Protein AF-A0A327JA95-F1 (afdb_monomer_lite)

pLDDT: mean 92.54, std 9.97, range [49.69, 98.69]

Structure (mmCIF, N/CA/C/O backbone):
data_AF-A0A327JA95-F1
#
_entry.id   AF-A0A327JA95-F1
#
loop_
_atom_site.group_PDB
_atom_site.id
_atom_site.type_symbol
_atom_site.label_atom_id
_atom_site.label_alt_id
_atom_site.label_comp_id
_atom_site.label_asym_id
_atom_site.label_entity_id
_atom_site.label_seq_id
_atom_site.pdbx_PDB_ins_code
_atom_site.Cartn_x
_atom_site.Cartn_y
_atom_site.Cartn_z
_atom_site.occupancy
_atom_site.B_iso_or_equiv
_atom_site.auth_seq_id
_atom_site.auth_comp_id
_atom_site.auth_asym_id
_atom_site.auth_atom_id
_atom_site.pdbx_PDB_model_num
ATOM 1 N N . MET A 1 1 ? 3.184 -24.791 16.043 1.00 49.69 1 MET A N 1
ATOM 2 C CA . MET A 1 1 ? 1.992 -24.189 15.407 1.00 49.69 1 MET A CA 1
ATOM 3 C C . MET A 1 1 ? 0.959 -23.942 16.486 1.00 49.69 1 MET A C 1
ATOM 5 O O . MET A 1 1 ? 0.488 -24.903 17.082 1.00 49.69 1 MET A O 1
ATOM 9 N N . VAL A 1 2 ? 0.648 -22.681 16.782 1.00 54.78 2 VAL A N 1
ATOM 10 C CA . VAL A 1 2 ? -0.508 -22.359 17.630 1.00 54.78 2 VAL A CA 1
ATOM 11 C C . VAL A 1 2 ? -1.759 -22.693 16.813 1.00 54.78 2 VAL A C 1
ATOM 13 O O . VAL A 1 2 ? -1.865 -22.252 15.672 1.00 54.78 2 VAL A O 1
ATOM 16 N N . GLN A 1 3 ? -2.671 -23.516 17.343 1.00 54.75 3 GLN A N 1
ATOM 17 C CA . GLN A 1 3 ? -3.941 -23.811 16.668 1.00 54.75 3 GLN A CA 1
ATOM 18 C C . GLN A 1 3 ? -4.748 -22.511 16.540 1.00 54.75 3 GLN A C 1
ATOM 20 O O . GLN A 1 3 ? -5.301 -22.019 17.524 1.00 54.75 3 GLN A O 1
ATOM 25 N N . VAL A 1 4 ? -4.786 -21.966 15.321 1.00 53.41 4 VAL A N 1
ATOM 26 C CA . VAL A 1 4 ? -5.424 -20.690 14.947 1.00 53.41 4 VAL A CA 1
ATOM 27 C C . VAL A 1 4 ? -6.876 -20.606 15.430 1.00 53.41 4 VAL A C 1
ATOM 29 O O . VAL A 1 4 ? -7.329 -19.541 15.854 1.00 53.41 4 VAL A O 1
ATOM 32 N N . ASP A 1 5 ? -7.564 -21.745 15.458 1.00 56.19 5 ASP A N 1
ATOM 33 C CA . ASP A 1 5 ? -8.996 -21.845 15.748 1.00 56.19 5 ASP A CA 1
ATOM 34 C C . ASP A 1 5 ? -9.350 -21.720 17.240 1.00 56.19 5 ASP A C 1
ATOM 36 O O . ASP A 1 5 ? -10.519 -21.557 17.579 1.00 56.19 5 ASP A O 1
ATOM 40 N N . LYS A 1 6 ? -8.365 -21.756 18.154 1.00 59.56 6 LYS A N 1
ATOM 41 C CA . LYS A 1 6 ? -8.612 -21.654 19.608 1.00 59.56 6 LYS A CA 1
ATOM 42 C C . LYS A 1 6 ? -8.508 -20.236 20.167 1.00 59.56 6 LYS A C 1
ATOM 44 O O . LYS A 1 6 ? -8.978 -19.983 21.274 1.00 59.56 6 LYS A O 1
ATOM 49 N N . ILE A 1 7 ? -7.910 -19.301 19.430 1.00 63.50 7 ILE A N 1
ATOM 50 C CA . ILE A 1 7 ? -7.813 -17.903 19.863 1.00 63.50 7 ILE A CA 1
ATOM 51 C C . ILE A 1 7 ? -9.024 -17.160 19.310 1.00 63.50 7 ILE A C 1
ATOM 53 O O . ILE A 1 7 ? -9.093 -16.888 18.120 1.00 63.50 7 ILE A O 1
ATOM 57 N N . THR A 1 8 ? -9.990 -16.808 20.153 1.00 70.50 8 THR A N 1
ATOM 58 C CA . THR A 1 8 ? -11.180 -16.037 19.736 1.00 70.50 8 THR A CA 1
ATOM 59 C C . THR A 1 8 ? -10.970 -14.526 19.845 1.00 70.50 8 THR A C 1
ATOM 61 O O . THR A 1 8 ? -11.645 -13.750 19.171 1.00 70.50 8 THR A O 1
ATOM 64 N N . ASN A 1 9 ? -9.997 -14.090 20.648 1.00 83.94 9 ASN A N 1
ATOM 65 C CA . ASN A 1 9 ? -9.685 -12.681 20.845 1.00 83.94 9 ASN A CA 1
ATOM 66 C C . ASN A 1 9 ? -8.875 -12.118 19.661 1.00 83.94 9 ASN A C 1
ATOM 68 O O . ASN A 1 9 ? -7.723 -12.494 19.446 1.00 83.94 9 ASN A O 1
ATOM 72 N N . ASN A 1 10 ? -9.464 -11.176 18.919 1.00 82.06 10 ASN A N 1
ATOM 73 C CA . ASN A 1 10 ? -8.832 -10.555 17.750 1.00 82.06 10 ASN A CA 1
ATOM 74 C C . ASN A 1 10 ? -7.515 -9.835 18.076 1.00 82.06 10 ASN A C 1
ATOM 76 O O . ASN A 1 10 ? -6.595 -9.869 17.262 1.00 82.06 10 ASN A 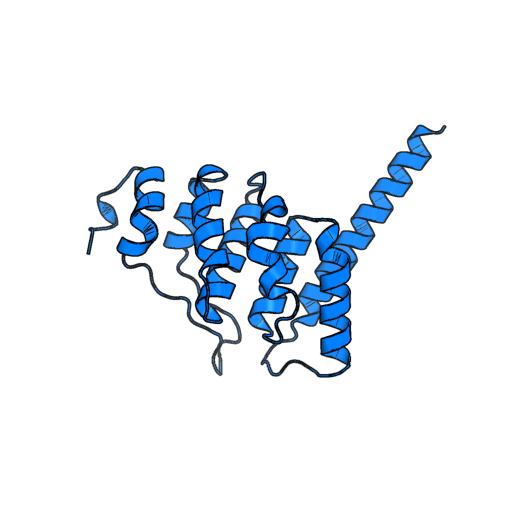O 1
ATOM 80 N N . LEU A 1 11 ? -7.393 -9.224 19.255 1.00 86.38 11 LEU A N 1
ATOM 81 C CA . LEU A 1 11 ? -6.173 -8.527 19.657 1.00 86.38 11 LEU A CA 1
ATOM 82 C C . LEU A 1 11 ? -5.039 -9.522 19.946 1.00 86.38 11 LEU A C 1
ATOM 84 O O . LEU A 1 11 ? -3.904 -9.299 19.536 1.00 86.38 11 LEU A O 1
ATOM 88 N N . ALA A 1 12 ? -5.351 -10.662 20.567 1.00 87.12 12 ALA A N 1
ATOM 89 C CA . ALA A 1 12 ? -4.381 -11.743 20.742 1.00 87.12 12 ALA A CA 1
ATOM 90 C C . ALA A 1 12 ? -3.915 -12.314 19.390 1.00 87.12 12 ALA A C 1
ATOM 92 O O . ALA A 1 12 ? -2.723 -12.561 19.213 1.00 87.12 12 ALA A O 1
ATOM 93 N N . LYS A 1 13 ? -4.826 -12.454 18.410 1.00 87.12 13 LYS A N 1
ATOM 94 C CA . LYS A 1 13 ? -4.455 -12.851 17.037 1.00 87.12 13 LYS A CA 1
ATOM 95 C C . LYS A 1 13 ? -3.479 -11.867 16.395 1.00 87.12 13 LYS A C 1
ATOM 97 O O . LYS A 1 13 ? -2.555 -12.298 15.719 1.00 87.12 13 LYS A O 1
ATOM 102 N N . LEU A 1 14 ? -3.663 -10.564 16.611 1.00 91.69 14 LEU A N 1
ATOM 103 C CA . LEU A 1 14 ? -2.767 -9.541 16.072 1.00 91.69 14 LEU A CA 1
ATOM 104 C C . LEU A 1 14 ? -1.353 -9.654 16.658 1.00 91.69 14 LEU A C 1
ATOM 106 O O . LEU A 1 14 ? -0.382 -9.637 15.908 1.00 91.69 14 LEU A O 1
ATOM 110 N N . TYR A 1 15 ? -1.224 -9.812 17.978 1.00 88.88 15 TYR A N 1
ATOM 111 C CA . TYR A 1 15 ? 0.090 -9.936 18.622 1.00 88.88 15 TYR A CA 1
ATOM 112 C C . TYR A 1 15 ? 0.830 -11.225 18.256 1.00 88.88 15 TYR A C 1
ATOM 114 O O . TYR A 1 15 ? 2.056 -11.252 18.265 1.00 88.88 15 TYR A O 1
ATOM 122 N N . LEU A 1 16 ? 0.096 -12.286 17.921 1.00 89.44 16 LEU A N 1
ATOM 123 C CA . LEU A 1 16 ? 0.661 -13.586 17.567 1.00 89.44 16 LEU A CA 1
ATOM 124 C C . LEU A 1 16 ? 0.724 -13.827 16.055 1.00 89.44 16 LEU A C 1
ATOM 126 O O . LEU A 1 16 ? 1.097 -14.929 15.655 1.00 89.44 16 LEU A O 1
ATOM 130 N N . VAL A 1 17 ? 0.387 -12.833 15.225 1.00 89.88 17 VAL A N 1
ATOM 131 C CA . VAL A 1 17 ? 0.130 -12.993 13.783 1.00 89.88 17 VAL A CA 1
ATOM 132 C C . VAL A 1 17 ? 1.257 -13.718 13.034 1.00 89.88 17 VAL A C 1
ATOM 134 O O . VAL A 1 17 ? 0.980 -14.571 12.194 1.00 89.88 17 VAL A O 1
ATOM 137 N N . ASP A 1 18 ? 2.516 -13.478 13.405 1.00 86.81 18 ASP A N 1
ATOM 138 C CA . ASP A 1 18 ? 3.690 -14.100 12.771 1.00 86.81 18 ASP A CA 1
ATOM 139 C C . ASP A 1 18 ? 3.829 -15.600 13.099 1.00 86.81 18 ASP A C 1
ATOM 141 O O . ASP A 1 18 ? 4.399 -16.372 12.334 1.00 86.81 18 ASP A O 1
ATOM 145 N N . SER A 1 19 ? 3.271 -16.039 14.230 1.00 86.50 19 SER A N 1
ATOM 146 C CA . SER A 1 19 ? 3.331 -17.426 14.721 1.00 86.50 19 SER A CA 1
ATOM 147 C C . SER A 1 19 ? 2.131 -18.289 14.302 1.00 86.50 19 SER A C 1
ATOM 149 O O . SER A 1 19 ? 2.100 -19.496 14.565 1.00 86.50 19 SER A O 1
ATOM 151 N N . MET A 1 20 ? 1.137 -17.681 13.648 1.00 85.81 20 MET A N 1
ATOM 152 C CA . MET A 1 20 ? -0.144 -18.312 13.311 1.00 85.81 20 MET A CA 1
ATOM 153 C C . MET A 1 20 ? -0.112 -19.144 12.022 1.00 85.81 20 MET A C 1
ATOM 155 O O . MET A 1 20 ? -1.111 -19.765 11.678 1.00 85.81 20 MET A O 1
ATOM 159 N N . GLY A 1 21 ? 1.024 -19.207 11.321 1.00 87.19 21 GLY A N 1
ATOM 160 C CA . GLY A 1 21 ? 1.175 -20.072 10.145 1.00 87.19 21 GLY A CA 1
ATOM 161 C C . GLY A 1 21 ? 0.337 -19.645 8.936 1.00 87.19 21 GLY A C 1
ATOM 162 O O . GLY A 1 21 ? -0.020 -20.495 8.122 1.00 87.19 21 GLY A O 1
ATOM 163 N N . TYR A 1 22 ? 0.016 -18.352 8.819 1.00 92.31 22 TYR A N 1
ATOM 164 C CA . TYR A 1 22 ? -0.628 -17.802 7.624 1.00 92.31 22 TYR A CA 1
ATOM 165 C C . TYR A 1 22 ? 0.215 -18.053 6.374 1.00 92.31 22 TYR A C 1
ATOM 167 O O . TYR A 1 22 ? 1.450 -18.081 6.423 1.00 92.31 22 TYR A O 1
ATOM 175 N N . LYS A 1 23 ? -0.461 -18.234 5.240 1.00 94.56 23 LYS A N 1
ATOM 176 C CA . LYS A 1 23 ? 0.209 -18.471 3.962 1.00 94.56 23 LYS A CA 1
ATOM 177 C C . LYS A 1 23 ? 0.956 -17.213 3.531 1.00 94.56 23 LYS A C 1
ATOM 179 O O . LYS A 1 23 ? 0.428 -16.108 3.623 1.00 94.56 23 LYS A O 1
ATOM 184 N N . LYS A 1 24 ? 2.170 -17.399 3.009 1.00 94.69 24 LYS A N 1
ATOM 185 C CA . LYS A 1 24 ? 2.915 -16.317 2.360 1.00 94.69 24 LYS A CA 1
ATOM 186 C C . LYS A 1 24 ? 2.1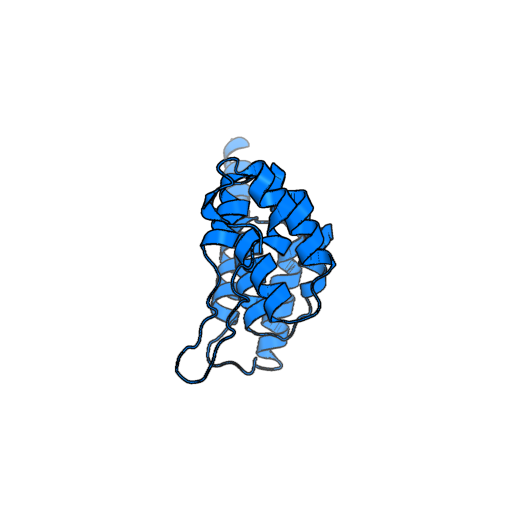77 -15.823 1.107 1.00 94.69 24 LYS A C 1
ATOM 188 O O . LYS A 1 24 ? 1.472 -16.623 0.476 1.00 94.69 24 LYS A O 1
ATOM 193 N N . PRO A 1 25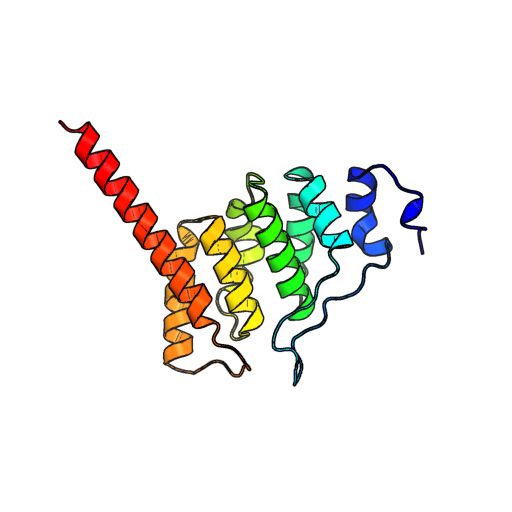 ? 2.365 -14.551 0.716 1.00 96.56 25 PRO A N 1
ATOM 194 C CA . PRO A 1 25 ? 1.840 -14.038 -0.540 1.00 96.56 25 PRO A CA 1
ATOM 195 C C . PRO A 1 25 ? 2.322 -14.870 -1.727 1.00 96.56 25 PRO A C 1
ATOM 197 O O . PRO A 1 25 ? 3.473 -15.303 -1.784 1.00 96.56 25 PRO A O 1
ATOM 200 N N . GLN A 1 26 ? 1.441 -15.076 -2.701 1.00 96.69 26 GLN A N 1
ATOM 201 C CA . GLN A 1 26 ? 1.810 -15.689 -3.971 1.00 96.69 26 GLN A CA 1
ATOM 202 C C . GLN A 1 26 ? 1.883 -14.607 -5.041 1.00 96.69 26 GLN A C 1
ATOM 204 O O . GLN A 1 26 ? 0.848 -14.122 -5.514 1.00 96.69 26 GLN A O 1
ATOM 209 N N . MET A 1 27 ? 3.105 -14.273 -5.450 1.00 95.44 27 MET A N 1
ATOM 210 C CA . MET A 1 27 ? 3.374 -13.296 -6.507 1.00 95.44 27 MET A CA 1
ATOM 211 C C . MET A 1 27 ? 2.765 -13.723 -7.854 1.00 95.44 27 MET A C 1
ATOM 213 O O . MET A 1 27 ? 2.429 -14.905 -8.020 1.00 95.44 27 MET A O 1
ATOM 217 N N . PRO A 1 28 ? 2.578 -12.794 -8.811 1.00 93.50 28 PRO A N 1
ATOM 218 C CA . PRO A 1 28 ? 2.036 -13.122 -10.122 1.00 93.50 28 PRO A CA 1
ATOM 219 C C . PRO A 1 28 ? 2.900 -14.153 -10.852 1.00 93.50 28 PRO A C 1
ATOM 221 O O . PRO A 1 28 ? 4.125 -14.145 -10.758 1.00 93.50 28 PRO A O 1
ATOM 224 N N . VAL A 1 29 ? 2.254 -15.028 -11.616 1.00 92.12 29 VAL A N 1
ATOM 225 C CA . VAL A 1 29 ? 2.911 -16.050 -12.444 1.00 92.12 29 VAL A CA 1
ATOM 226 C C . VAL A 1 29 ? 2.292 -16.074 -13.838 1.00 92.12 29 VAL A C 1
ATOM 228 O O . VAL A 1 29 ? 1.249 -15.464 -14.086 1.00 92.12 29 VAL A O 1
ATOM 231 N N . LYS A 1 30 ? 2.914 -16.795 -14.776 1.00 83.44 30 LYS A N 1
ATOM 232 C CA . LYS A 1 30 ? 2.346 -17.008 -16.115 1.00 83.44 30 LYS A CA 1
ATOM 233 C C . LYS A 1 30 ? 0.965 -17.673 -15.981 1.00 83.44 30 LYS A C 1
ATOM 235 O O . LYS A 1 30 ? 0.870 -18.778 -15.461 1.00 83.44 30 LYS A O 1
ATOM 240 N N . GLY A 1 31 ? -0.094 -16.982 -16.408 1.00 86.31 31 GLY A N 1
ATOM 241 C CA . GLY A 1 31 ? -1.491 -17.423 -16.267 1.00 86.31 31 GLY A CA 1
ATOM 242 C C . GLY A 1 31 ? -2.244 -16.872 -15.045 1.00 86.31 31 GLY A C 1
ATOM 243 O O . GLY A 1 31 ? -3.454 -17.046 -14.963 1.00 86.31 31 GLY A O 1
ATOM 244 N N . ARG A 1 32 ? -1.567 -16.167 -14.125 1.00 92.06 32 ARG A N 1
ATOM 245 C CA . ARG A 1 32 ? -2.183 -15.446 -12.997 1.00 92.06 32 ARG A CA 1
ATOM 246 C C . ARG A 1 32 ? -1.477 -14.095 -12.797 1.00 92.06 32 ARG A C 1
ATOM 248 O O . ARG A 1 32 ? -0.518 -14.031 -12.026 1.00 92.06 32 ARG A O 1
ATOM 255 N N . PRO A 1 33 ? -1.915 -13.017 -13.475 1.00 89.06 33 PRO A N 1
ATOM 256 C CA . PRO A 1 33 ? -1.237 -11.717 -13.462 1.00 89.06 33 PRO A CA 1
ATOM 257 C C . PRO A 1 33 ? -1.559 -10.867 -12.214 1.00 89.06 33 PRO A C 1
ATOM 259 O O . PRO A 1 33 ? -1.530 -9.648 -12.283 1.00 89.06 33 PRO A O 1
ATOM 262 N N . TYR A 1 34 ? -1.881 -11.490 -11.077 1.00 91.62 34 TYR A N 1
ATOM 263 C CA . TYR A 1 34 ? -2.247 -10.804 -9.834 1.00 91.62 34 TYR A CA 1
ATOM 264 C C . TYR A 1 34 ? -1.686 -11.535 -8.611 1.00 91.62 34 TYR A C 1
ATOM 266 O O . TYR A 1 34 ? -1.525 -12.758 -8.641 1.00 91.62 34 TYR A O 1
ATOM 274 N N . CYS A 1 35 ? -1.411 -10.803 -7.528 1.00 95.25 35 CYS A N 1
ATOM 275 C CA . CYS A 1 35 ? -0.994 -11.370 -6.242 1.00 95.25 35 CYS A CA 1
ATOM 276 C C . CYS A 1 35 ? -2.159 -12.075 -5.529 1.00 95.25 35 CYS A C 1
ATOM 278 O O . CYS A 1 35 ? -3.308 -11.656 -5.636 1.00 95.25 35 CYS A O 1
ATOM 280 N N . VAL A 1 36 ? -1.863 -13.125 -4.761 1.00 97.06 36 VAL A N 1
ATOM 281 C CA . VAL A 1 36 ? -2.830 -13.769 -3.854 1.00 97.06 36 VAL A CA 1
ATOM 282 C C . VAL A 1 36 ? -2.315 -13.650 -2.427 1.00 97.06 36 VAL A C 1
ATOM 284 O O . VAL A 1 36 ? -1.170 -14.012 -2.155 1.00 97.06 36 VAL A O 1
ATOM 287 N N . PHE A 1 37 ? -3.172 -13.173 -1.528 1.00 97.75 37 PHE A N 1
ATOM 288 C CA . PHE A 1 37 ? -2.863 -12.943 -0.118 1.00 97.75 37 PHE A CA 1
ATOM 289 C C . PHE A 1 37 ? -3.695 -13.856 0.785 1.00 97.75 37 PHE A C 1
ATOM 291 O O . PHE A 1 37 ? -4.775 -14.316 0.404 1.00 97.75 37 PHE A O 1
ATOM 298 N N . ASP A 1 38 ? -3.205 -14.117 1.997 1.00 97.31 38 ASP A N 1
ATOM 299 C CA . ASP A 1 38 ? -3.993 -14.809 3.014 1.00 97.31 38 ASP A CA 1
ATOM 300 C C . ASP A 1 38 ? -5.008 -13.841 3.636 1.00 97.31 38 ASP A C 1
ATOM 302 O O . ASP A 1 38 ? -4.692 -13.053 4.530 1.00 97.31 38 ASP A O 1
ATOM 306 N N . ASN A 1 39 ? -6.252 -13.907 3.160 1.00 95.56 39 ASN A N 1
ATOM 307 C CA . ASN A 1 39 ? -7.322 -13.032 3.637 1.00 95.56 39 ASN A CA 1
ATOM 308 C C . ASN A 1 39 ? -7.613 -13.195 5.136 1.00 95.56 39 ASN A C 1
ATOM 310 O O . ASN A 1 39 ? -8.078 -12.242 5.751 1.00 95.56 39 ASN A O 1
ATOM 314 N N . ASN A 1 40 ? -7.289 -14.336 5.760 1.00 94.69 40 ASN A N 1
ATOM 315 C CA . ASN A 1 40 ? -7.454 -14.481 7.208 1.00 94.69 40 ASN A CA 1
ATOM 316 C C . ASN A 1 40 ? -6.453 -13.608 7.969 1.00 94.69 40 ASN A C 1
ATOM 318 O O . ASN A 1 40 ? -6.808 -13.018 8.989 1.00 94.69 40 ASN A O 1
ATOM 322 N N . LYS A 1 41 ? -5.218 -13.490 7.463 1.00 96.06 41 LYS A N 1
ATOM 323 C CA . LYS A 1 41 ? -4.213 -12.581 8.025 1.00 96.06 41 LYS A CA 1
ATOM 324 C C . LYS A 1 41 ? -4.661 -11.134 7.865 1.00 96.06 41 LYS A C 1
ATOM 326 O O . LYS A 1 41 ? -4.667 -10.390 8.840 1.00 96.06 41 LYS A O 1
ATOM 331 N N . VAL A 1 42 ? -5.090 -10.754 6.664 1.00 97.31 42 VAL A N 1
ATOM 332 C CA . VAL A 1 42 ? -5.583 -9.399 6.358 1.00 97.31 42 VAL A CA 1
ATOM 333 C C . VAL A 1 42 ? -6.750 -9.022 7.274 1.00 97.31 42 VAL A C 1
ATOM 335 O O . VAL A 1 42 ? -6.747 -7.950 7.881 1.00 97.31 42 VAL A O 1
ATOM 338 N N . ASP A 1 43 ? -7.698 -9.940 7.462 1.00 96.38 43 ASP A N 1
ATOM 339 C CA . ASP A 1 43 ? -8.843 -9.771 8.353 1.00 96.38 43 ASP A CA 1
ATOM 340 C C . ASP A 1 43 ? -8.440 -9.460 9.796 1.00 96.38 43 ASP A C 1
ATOM 342 O O . ASP A 1 43 ? -9.119 -8.676 10.461 1.00 96.38 43 ASP A O 1
ATOM 346 N N . VAL A 1 44 ? -7.349 -10.047 10.302 1.00 96.50 44 VAL A N 1
ATOM 347 C CA . VAL A 1 44 ? -6.849 -9.738 11.650 1.00 96.50 44 VAL A CA 1
ATOM 348 C C . VAL A 1 44 ? -6.468 -8.263 11.750 1.00 96.50 44 VAL A C 1
ATOM 350 O O . VAL A 1 44 ? -6.852 -7.612 12.722 1.00 96.50 44 VAL A O 1
ATOM 353 N N . PHE A 1 45 ? -5.776 -7.704 10.758 1.00 98.00 45 PHE A N 1
ATOM 354 C CA . PHE A 1 45 ? -5.414 -6.284 10.761 1.00 98.00 45 PHE A CA 1
ATOM 355 C C . PHE A 1 45 ? -6.652 -5.390 10.651 1.00 98.00 45 PHE A C 1
ATOM 357 O O . PHE A 1 45 ? -6.854 -4.508 11.488 1.00 98.00 45 PHE A O 1
ATOM 364 N N . VAL A 1 46 ? -7.532 -5.669 9.685 1.00 97.75 46 VAL A N 1
ATOM 365 C CA . VAL A 1 46 ? -8.748 -4.875 9.448 1.00 97.75 46 VAL A CA 1
ATOM 366 C C . VAL A 1 46 ? -9.671 -4.876 10.673 1.00 97.75 46 VAL A C 1
ATOM 368 O O . VAL A 1 46 ? -10.128 -3.814 11.101 1.00 97.75 46 VAL A O 1
ATOM 371 N N . LYS A 1 47 ? -9.899 -6.036 11.305 1.00 96.50 47 LYS A N 1
ATOM 372 C CA . LYS A 1 47 ? -10.761 -6.163 12.499 1.00 96.50 47 LYS A CA 1
ATOM 373 C C . LYS A 1 47 ? -10.183 -5.473 13.734 1.00 96.50 47 LYS A C 1
ATOM 375 O O . LYS A 1 47 ? -10.949 -5.051 14.598 1.00 96.50 47 LYS A O 1
ATOM 380 N N . ASN A 1 48 ? -8.860 -5.342 13.830 1.00 96.62 48 ASN A N 1
ATOM 381 C CA . ASN A 1 48 ? -8.205 -4.628 14.930 1.00 96.62 48 ASN A CA 1
ATOM 382 C C . ASN A 1 48 ? -8.030 -3.122 14.673 1.00 96.62 48 ASN A C 1
ATOM 384 O O . ASN A 1 48 ? -7.667 -2.395 15.601 1.00 96.62 48 ASN A O 1
ATOM 388 N N . ARG A 1 49 ? -8.337 -2.643 13.459 1.00 97.00 49 ARG A N 1
ATOM 389 C CA . ARG A 1 49 ? -8.353 -1.223 13.081 1.00 97.00 49 ARG A CA 1
ATOM 390 C C . ARG A 1 49 ? -7.081 -0.483 13.526 1.00 97.00 49 ARG A C 1
ATOM 392 O O . ARG A 1 49 ? -5.977 -0.939 13.252 1.00 97.00 49 ARG A O 1
ATOM 399 N N . GLU A 1 50 ? -7.209 0.641 14.233 1.00 97.25 50 GLU A N 1
ATOM 400 C CA . GLU A 1 50 ? -6.092 1.494 14.655 1.00 97.25 50 GLU A CA 1
ATOM 401 C C . GLU A 1 50 ? -5.076 0.751 15.540 1.00 97.25 50 GLU A C 1
ATOM 403 O O . GLU A 1 50 ? -3.888 1.069 15.519 1.00 97.25 50 GLU A O 1
ATOM 408 N N . ARG A 1 51 ? -5.502 -0.290 16.271 1.00 96.69 51 ARG A N 1
ATOM 409 C CA . ARG A 1 51 ? -4.596 -1.103 17.102 1.00 96.69 51 ARG A CA 1
ATOM 410 C C . ARG A 1 51 ? -3.617 -1.932 16.274 1.00 96.69 51 ARG A C 1
ATOM 412 O O . ARG A 1 51 ? -2.583 -2.329 16.798 1.00 96.69 51 ARG A O 1
ATOM 419 N N . ALA A 1 52 ? -3.926 -2.189 15.004 1.00 97.31 52 ALA A N 1
ATOM 420 C CA . ALA A 1 52 ? -3.053 -2.926 14.098 1.00 97.31 52 ALA A CA 1
ATOM 421 C C . ALA A 1 52 ? -1.963 -2.057 13.458 1.00 97.31 52 ALA A C 1
ATOM 423 O O . ALA A 1 52 ? -1.003 -2.604 12.919 1.00 97.31 52 ALA A O 1
ATOM 424 N N . ILE A 1 53 ? -2.065 -0.725 13.564 1.00 96.81 53 ILE A N 1
ATOM 425 C CA . ILE A 1 53 ? -1.121 0.212 12.941 1.00 96.81 53 ILE A CA 1
ATOM 426 C C . ILE A 1 53 ? 0.324 -0.047 13.382 1.00 96.81 53 ILE A C 1
ATOM 428 O O . ILE A 1 53 ? 1.151 -0.206 12.493 1.00 96.81 53 ILE A O 1
ATOM 432 N N . PRO A 1 54 ? 0.665 -0.190 14.681 1.00 96.12 54 PRO A N 1
ATOM 433 C CA . PRO A 1 54 ? 2.052 -0.444 15.077 1.00 96.12 54 PRO A CA 1
ATOM 434 C C . PRO A 1 54 ? 2.630 -1.722 14.462 1.00 96.12 54 PRO A C 1
ATOM 436 O O . PRO A 1 54 ? 3.789 -1.741 14.054 1.00 96.12 54 PRO A O 1
ATOM 439 N N . LYS A 1 55 ? 1.817 -2.782 14.349 1.00 96.62 55 LYS A N 1
ATOM 440 C CA . LYS A 1 55 ? 2.262 -4.042 13.744 1.00 96.62 55 LYS A CA 1
ATOM 441 C C . LYS A 1 55 ? 2.413 -3.923 12.228 1.00 96.62 55 LYS A C 1
ATOM 443 O O . LYS A 1 55 ? 3.358 -4.466 11.669 1.00 96.62 55 LYS A O 1
ATOM 448 N N . LEU A 1 56 ? 1.516 -3.192 11.570 1.00 97.81 56 LEU A N 1
ATOM 449 C CA . LEU A 1 56 ? 1.637 -2.887 10.147 1.00 97.81 56 LEU A CA 1
ATOM 450 C C . LEU A 1 56 ? 2.887 -2.036 9.868 1.00 97.81 56 LEU A C 1
ATOM 452 O O . LEU A 1 56 ? 3.613 -2.318 8.919 1.00 97.81 56 LEU A O 1
ATOM 456 N N . THR A 1 57 ? 3.175 -1.040 10.711 1.00 97.31 57 THR A N 1
ATOM 457 C CA . THR A 1 57 ? 4.407 -0.247 10.626 1.00 97.31 57 THR A CA 1
ATOM 458 C C . THR A 1 57 ? 5.634 -1.143 10.728 1.00 97.31 57 THR A C 1
ATOM 460 O O . THR A 1 57 ? 6.510 -1.056 9.876 1.00 97.31 57 THR A O 1
ATOM 463 N N . ASP A 1 58 ? 5.683 -2.024 11.730 1.00 96.25 58 ASP A N 1
ATOM 464 C CA . ASP A 1 58 ? 6.772 -2.989 11.924 1.00 96.25 58 ASP A CA 1
ATOM 465 C C . ASP A 1 58 ? 6.982 -3.879 10.687 1.00 96.25 58 ASP A C 1
ATOM 467 O O . ASP A 1 58 ? 8.110 -4.013 10.211 1.00 96.25 58 ASP A O 1
ATOM 471 N N . MET A 1 59 ? 5.900 -4.411 10.104 1.00 95.75 59 MET A N 1
ATOM 472 C CA . MET A 1 59 ? 5.968 -5.180 8.856 1.00 95.75 59 MET A CA 1
ATOM 473 C C . MET A 1 59 ? 6.558 -4.357 7.710 1.00 95.75 59 MET A C 1
ATOM 475 O O . MET A 1 59 ? 7.487 -4.807 7.047 1.00 95.75 59 MET A O 1
ATOM 479 N N . LEU A 1 60 ? 6.051 -3.141 7.484 1.00 97.00 60 LEU A N 1
ATOM 480 C CA . LEU A 1 60 ? 6.516 -2.283 6.395 1.00 97.00 60 LEU A CA 1
ATOM 481 C C . LEU A 1 60 ? 7.981 -1.887 6.584 1.00 97.00 60 LEU A C 1
ATOM 483 O O . LEU A 1 60 ? 8.747 -1.976 5.630 1.00 97.00 60 LEU A O 1
ATOM 487 N N . VAL A 1 61 ? 8.387 -1.485 7.794 1.00 96.06 61 VAL A N 1
ATOM 488 C CA . VAL A 1 61 ? 9.767 -1.095 8.135 1.00 96.06 61 VAL A CA 1
ATOM 489 C C . VAL A 1 61 ? 10.740 -2.247 7.890 1.00 96.06 61 VAL A C 1
ATOM 491 O O . VAL A 1 61 ? 11.803 -2.041 7.302 1.00 96.06 61 VAL A O 1
ATOM 494 N N . ASN A 1 62 ? 10.368 -3.462 8.283 1.00 95.94 62 ASN A N 1
ATOM 495 C CA . ASN A 1 62 ? 11.263 -4.611 8.214 1.00 95.94 62 ASN A CA 1
ATOM 496 C C . ASN A 1 62 ? 11.180 -5.409 6.904 1.00 95.94 62 ASN A C 1
ATOM 498 O O . ASN A 1 62 ? 12.033 -6.272 6.700 1.00 95.94 62 ASN A O 1
ATOM 502 N N . ALA A 1 63 ? 10.221 -5.115 6.018 1.00 96.50 63 ALA A N 1
ATOM 503 C CA . ALA A 1 63 ? 10.085 -5.779 4.723 1.00 96.50 63 ALA A CA 1
ATOM 504 C C . ALA A 1 63 ? 11.330 -5.584 3.841 1.00 96.50 63 ALA A C 1
ATOM 506 O O . ALA A 1 63 ? 11.840 -4.467 3.690 1.00 96.50 63 ALA A O 1
ATOM 507 N N . LYS A 1 64 ? 11.805 -6.683 3.246 1.00 94.69 64 LYS A N 1
ATOM 508 C CA . LYS A 1 64 ? 13.007 -6.733 2.397 1.00 94.69 64 LYS A CA 1
ATOM 509 C C . LYS A 1 64 ? 12.723 -7.292 1.013 1.00 94.69 64 LYS A C 1
ATOM 511 O O . LYS A 1 64 ? 13.371 -6.879 0.053 1.00 94.69 64 LYS A O 1
ATOM 516 N N . THR A 1 65 ? 11.804 -8.243 0.910 1.00 97.25 65 THR A N 1
ATOM 517 C CA . THR A 1 65 ? 11.460 -8.886 -0.359 1.00 97.25 65 THR A CA 1
ATOM 518 C C . THR A 1 65 ? 10.196 -8.279 -0.957 1.00 97.25 65 THR A C 1
ATOM 520 O O . THR A 1 65 ? 9.392 -7.657 -0.264 1.00 97.25 65 THR A O 1
ATOM 523 N N . GLU A 1 66 ? 10.016 -8.433 -2.271 1.00 97.00 66 GLU A N 1
ATOM 524 C CA . GLU A 1 66 ? 8.851 -7.878 -2.968 1.00 97.00 66 GLU A CA 1
ATOM 525 C C . GLU A 1 66 ? 7.534 -8.389 -2.367 1.00 97.00 66 GLU A C 1
ATOM 527 O O . GLU A 1 66 ? 6.630 -7.587 -2.152 1.00 97.00 66 GLU A O 1
ATOM 532 N N . ASP A 1 67 ? 7.447 -9.683 -2.040 1.00 97.38 67 ASP A N 1
ATOM 533 C CA . ASP A 1 67 ? 6.271 -10.312 -1.432 1.00 97.38 67 ASP A CA 1
ATOM 534 C C . ASP A 1 67 ? 5.937 -9.731 -0.052 1.00 97.38 67 ASP A C 1
ATOM 536 O O . ASP A 1 67 ? 4.775 -9.421 0.209 1.00 97.38 67 ASP A O 1
ATOM 540 N N . GLU A 1 68 ? 6.938 -9.501 0.802 1.00 97.44 68 GLU A N 1
ATOM 541 C CA . GLU A 1 68 ? 6.751 -8.858 2.111 1.00 97.44 68 GLU A CA 1
ATOM 542 C C . GLU A 1 68 ? 6.238 -7.418 1.968 1.00 97.44 68 GLU A C 1
ATOM 544 O O . GLU A 1 68 ? 5.317 -7.004 2.679 1.00 97.44 68 GLU A O 1
ATOM 549 N N . ILE A 1 69 ? 6.804 -6.658 1.022 1.00 98.38 69 ILE A N 1
ATOM 550 C CA . ILE A 1 69 ? 6.404 -5.269 0.765 1.00 98.38 69 ILE A CA 1
ATOM 551 C C . ILE A 1 69 ? 4.949 -5.223 0.294 1.00 98.38 69 ILE A C 1
ATOM 553 O O . ILE A 1 69 ? 4.145 -4.478 0.857 1.00 98.38 69 ILE A O 1
ATOM 557 N N . VAL A 1 70 ? 4.587 -6.019 -0.719 1.00 98.12 70 VAL A N 1
ATOM 558 C CA . VAL A 1 70 ? 3.222 -5.993 -1.265 1.00 98.12 70 VAL A CA 1
ATOM 559 C C . VAL A 1 70 ? 2.195 -6.539 -0.279 1.00 98.12 70 VAL A C 1
ATOM 561 O O . VAL A 1 70 ? 1.061 -6.076 -0.300 1.00 98.12 70 VAL A O 1
ATOM 564 N N . GLU A 1 71 ? 2.563 -7.456 0.623 1.00 98.50 71 GLU A N 1
ATOM 565 C CA . GLU A 1 71 ? 1.675 -7.893 1.708 1.00 98.50 71 GLU A CA 1
ATOM 566 C C . GLU A 1 71 ? 1.351 -6.747 2.665 1.00 98.50 71 GLU A C 1
ATOM 568 O O . GLU A 1 71 ? 0.181 -6.500 2.962 1.00 98.50 71 GLU A O 1
ATOM 573 N N . GLY A 1 72 ? 2.377 -6.020 3.117 1.00 98.31 72 GLY A N 1
ATOM 574 C CA . GLY A 1 72 ? 2.192 -4.853 3.974 1.00 98.31 72 GLY A CA 1
ATOM 575 C C . GLY A 1 72 ? 1.351 -3.774 3.291 1.00 98.31 72 GLY A C 1
ATOM 576 O O . GLY A 1 72 ? 0.414 -3.249 3.892 1.00 98.31 72 GLY A O 1
ATOM 577 N N . LEU A 1 73 ? 1.636 -3.468 2.021 1.00 98.62 73 LEU A N 1
ATOM 578 C CA . LEU A 1 73 ? 0.869 -2.480 1.256 1.00 98.62 73 LEU A CA 1
ATOM 579 C C . LEU A 1 73 ? -0.578 -2.927 1.019 1.00 98.62 73 LEU A C 1
ATOM 581 O O . LEU A 1 73 ? -1.484 -2.114 1.167 1.00 98.62 73 LEU A O 1
ATOM 585 N N . PHE A 1 74 ? -0.819 -4.208 0.730 1.00 98.56 74 PHE A N 1
ATOM 586 C CA . PHE A 1 74 ? -2.173 -4.739 0.581 1.00 98.56 74 PHE A CA 1
ATOM 587 C C . PHE A 1 74 ? -2.965 -4.661 1.890 1.00 98.56 74 PHE A C 1
ATOM 589 O O . PHE A 1 74 ? -4.112 -4.223 1.895 1.00 98.56 74 PHE A O 1
ATOM 596 N N . ILE A 1 75 ? -2.355 -5.013 3.026 1.00 98.62 75 ILE A N 1
ATOM 597 C CA . ILE A 1 75 ? -2.990 -4.850 4.342 1.00 98.62 75 ILE A CA 1
ATOM 598 C C . ILE A 1 75 ? -3.321 -3.374 4.601 1.00 98.62 75 ILE A C 1
ATOM 600 O O . ILE A 1 75 ? -4.433 -3.064 5.031 1.00 98.62 75 ILE A O 1
ATOM 604 N N . ALA A 1 76 ? -2.386 -2.462 4.320 1.00 98.62 76 ALA A N 1
ATOM 605 C CA . ALA A 1 76 ? -2.606 -1.027 4.473 1.00 98.62 76 ALA A CA 1
ATOM 606 C C . ALA A 1 76 ? -3.766 -0.521 3.602 1.00 98.62 76 ALA A C 1
ATOM 608 O O . ALA A 1 76 ? -4.594 0.255 4.079 1.00 98.62 76 ALA A O 1
ATOM 609 N N . ASP A 1 77 ? -3.847 -0.988 2.357 1.00 98.44 77 ASP A N 1
ATOM 610 C CA . ASP A 1 77 ? -4.903 -0.649 1.405 1.00 98.44 77 ASP A CA 1
ATOM 611 C C . ASP A 1 77 ? -6.283 -1.081 1.921 1.00 98.44 77 ASP A C 1
ATOM 613 O O . ASP A 1 77 ? -7.205 -0.269 2.010 1.00 98.44 77 ASP A O 1
ATOM 617 N N . GLN A 1 78 ? -6.392 -2.327 2.390 1.00 98.56 78 GLN A N 1
ATOM 618 C CA . GLN A 1 78 ? -7.625 -2.873 2.964 1.00 98.56 78 GLN A CA 1
ATOM 619 C C . GLN A 1 78 ? -8.029 -2.157 4.263 1.00 98.56 78 GLN A C 1
ATOM 621 O O . GLN A 1 78 ? -9.215 -1.943 4.526 1.00 98.56 78 GLN A O 1
ATOM 626 N N . MET A 1 79 ? -7.061 -1.742 5.084 1.00 98.56 79 MET A N 1
ATOM 627 C CA . MET A 1 79 ? -7.333 -0.924 6.269 1.00 98.56 79 MET A CA 1
ATOM 628 C C . MET A 1 79 ? -7.798 0.495 5.901 1.00 98.56 79 MET A C 1
ATOM 630 O O . MET A 1 79 ? -8.693 1.030 6.563 1.00 98.56 79 MET A O 1
ATOM 634 N N . ALA A 1 80 ? -7.232 1.100 4.853 1.00 98.00 80 ALA A N 1
ATOM 635 C CA . ALA A 1 80 ? -7.676 2.396 4.343 1.00 98.00 80 ALA A CA 1
ATOM 636 C C . ALA A 1 80 ? -9.110 2.317 3.792 1.00 98.00 80 ALA A C 1
ATOM 638 O O . ALA A 1 80 ? -9.938 3.161 4.136 1.00 98.00 80 ALA A O 1
ATOM 639 N N . GLU A 1 81 ? -9.438 1.259 3.042 1.00 97.69 81 GLU A N 1
ATOM 640 C CA . GLU A 1 81 ? -10.796 0.975 2.553 1.00 97.69 81 GLU A CA 1
ATOM 641 C C . GLU A 1 81 ? -11.797 0.820 3.714 1.00 97.69 81 GLU A C 1
ATOM 643 O O . GLU A 1 81 ? -12.886 1.396 3.709 1.00 97.69 81 GLU A O 1
ATOM 648 N N . ALA A 1 82 ? -11.389 0.144 4.795 1.00 97.88 82 ALA A N 1
ATOM 649 C CA . ALA A 1 82 ? -12.168 0.017 6.031 1.00 97.88 82 ALA A CA 1
ATOM 650 C C . ALA A 1 82 ? -12.241 1.312 6.878 1.00 97.88 82 ALA A C 1
ATOM 652 O O . ALA A 1 82 ? -12.739 1.299 8.019 1.00 97.88 82 ALA A O 1
ATOM 653 N N . LYS A 1 83 ? -11.751 2.437 6.338 1.00 96.94 83 LYS A N 1
ATOM 654 C CA . LYS A 1 83 ? -11.726 3.770 6.958 1.00 96.94 83 LYS A CA 1
ATOM 655 C C . LYS A 1 83 ? -11.022 3.776 8.316 1.00 96.94 83 LYS A C 1
ATOM 657 O O . LYS A 1 83 ? -11.465 4.451 9.250 1.00 96.94 83 LYS A O 1
ATOM 662 N N . VAL A 1 84 ? -9.965 2.978 8.468 1.00 97.75 84 VAL A N 1
ATOM 663 C CA . VAL A 1 84 ? -9.113 3.026 9.662 1.00 97.75 84 VAL A CA 1
ATOM 664 C C . VAL A 1 84 ? -8.373 4.362 9.675 1.00 97.75 84 VAL A C 1
ATOM 666 O O . VAL A 1 84 ? -7.756 4.760 8.685 1.00 97.75 84 VAL A O 1
ATOM 669 N N . LYS A 1 85 ? -8.448 5.087 10.792 1.00 95.62 85 LYS A N 1
ATOM 670 C CA . LYS A 1 85 ? -7.803 6.400 10.905 1.00 95.62 85 LYS A CA 1
ATOM 671 C C . LYS A 1 85 ? -6.292 6.240 11.048 1.00 95.62 85 LYS A C 1
ATOM 673 O O . LYS A 1 85 ? -5.818 5.296 11.663 1.00 95.62 85 LYS A O 1
ATOM 678 N N . GLY A 1 86 ? -5.529 7.195 10.522 1.00 93.69 86 GLY A N 1
ATOM 679 C CA . GLY A 1 86 ? -4.076 7.244 10.715 1.00 93.69 86 GLY A CA 1
ATOM 680 C C . GLY A 1 86 ? -3.246 6.396 9.747 1.00 93.69 86 GLY A C 1
ATOM 681 O O . GLY A 1 86 ? -2.025 6.485 9.812 1.00 93.69 86 GLY A O 1
ATOM 682 N N . ILE A 1 87 ? -3.851 5.656 8.805 1.00 96.94 87 ILE A N 1
ATOM 683 C CA . ILE A 1 87 ? -3.093 4.927 7.766 1.00 96.94 87 ILE A CA 1
ATOM 684 C C . ILE A 1 87 ? -2.232 5.882 6.933 1.00 96.94 87 ILE A C 1
ATOM 686 O O . ILE A 1 87 ? -1.066 5.595 6.687 1.00 96.94 87 ILE A O 1
ATOM 690 N N . GLY A 1 88 ? -2.746 7.066 6.582 1.00 92.75 88 GLY A N 1
ATOM 691 C CA . GLY A 1 88 ? -1.971 8.083 5.860 1.00 92.75 88 GLY A CA 1
ATOM 692 C C . GLY A 1 88 ? -0.704 8.550 6.594 1.00 92.75 88 GLY A C 1
ATOM 693 O O . GLY A 1 88 ? 0.259 8.948 5.941 1.00 92.75 88 GLY A O 1
ATOM 694 N N . ASN A 1 89 ? -0.646 8.436 7.928 1.00 93.06 89 ASN A N 1
ATOM 695 C CA . ASN A 1 89 ? 0.534 8.810 8.721 1.00 93.06 89 ASN A CA 1
ATOM 696 C C . ASN A 1 89 ? 1.697 7.824 8.536 1.00 93.06 89 ASN A C 1
ATOM 698 O O . ASN A 1 89 ? 2.843 8.150 8.847 1.00 93.06 89 ASN A O 1
ATOM 702 N N . LEU A 1 90 ? 1.423 6.636 7.990 1.00 94.50 90 LEU A N 1
ATOM 703 C CA . LEU A 1 90 ? 2.447 5.653 7.648 1.00 94.50 90 LEU A CA 1
ATOM 704 C C . LEU A 1 90 ? 3.286 6.063 6.435 1.00 94.50 90 LEU A C 1
ATOM 706 O O . LEU A 1 90 ? 4.260 5.376 6.126 1.00 94.50 90 LEU A O 1
ATOM 710 N N . TYR A 1 91 ? 2.974 7.194 5.786 1.00 94.50 91 TYR A N 1
ATOM 711 C CA . TYR A 1 91 ? 3.784 7.734 4.697 1.00 94.50 91 TYR A CA 1
ATOM 712 C C . TYR A 1 91 ? 5.266 7.813 5.073 1.00 94.50 91 TYR A C 1
ATOM 714 O O . TYR A 1 91 ? 6.091 7.182 4.420 1.00 94.50 91 TYR A O 1
ATOM 722 N N . TYR A 1 92 ? 5.601 8.502 6.167 1.00 88.81 92 TYR A N 1
ATOM 723 C CA . TYR A 1 92 ? 6.993 8.665 6.597 1.00 88.81 92 TYR A CA 1
ATOM 724 C C . TYR A 1 92 ? 7.573 7.436 7.301 1.00 88.81 92 TYR A C 1
ATOM 726 O O . TYR A 1 92 ? 8.789 7.282 7.350 1.00 88.81 92 TYR A O 1
ATOM 734 N N . GLN A 1 93 ? 6.726 6.563 7.847 1.00 89.88 93 GLN A N 1
ATOM 735 C CA . GLN A 1 93 ? 7.180 5.419 8.641 1.00 89.88 93 GLN A CA 1
ATOM 736 C C . GLN A 1 93 ? 7.451 4.177 7.788 1.00 89.88 93 GLN A C 1
ATOM 738 O O . GLN A 1 93 ? 8.318 3.380 8.128 1.00 89.88 93 GLN A O 1
ATOM 743 N N . GLY A 1 94 ? 6.724 4.004 6.683 1.00 92.31 94 GLY A N 1
ATOM 744 C CA . GLY A 1 94 ? 6.796 2.793 5.870 1.00 92.31 94 GLY A CA 1
ATOM 745 C C . GLY A 1 94 ? 6.725 3.065 4.375 1.00 92.31 94 GLY A C 1
ATOM 746 O O . GLY A 1 94 ? 7.605 2.620 3.644 1.00 92.31 94 GLY A O 1
ATOM 747 N N . PHE A 1 95 ? 5.709 3.798 3.912 1.00 96.81 95 PHE A N 1
ATOM 748 C CA . PHE A 1 95 ? 5.392 3.859 2.480 1.00 96.81 95 PHE A CA 1
ATOM 749 C C . PHE A 1 95 ? 6.458 4.573 1.645 1.00 96.81 95 PHE A C 1
ATOM 751 O O . PHE A 1 95 ? 6.831 4.081 0.583 1.00 96.81 95 PHE A O 1
ATOM 758 N N . SER A 1 96 ? 6.981 5.706 2.124 1.00 96.56 96 SER A N 1
ATOM 759 C CA . SER A 1 96 ? 7.911 6.552 1.362 1.00 96.56 96 SER A CA 1
ATOM 760 C C . SER A 1 96 ? 9.208 5.839 0.970 1.00 96.56 96 SER A C 1
ATOM 762 O O . SER A 1 96 ? 9.819 6.173 -0.045 1.00 96.56 96 SER A O 1
ATOM 764 N N . ARG A 1 97 ? 9.598 4.799 1.720 1.00 96.12 97 ARG A N 1
ATOM 765 C CA . ARG A 1 97 ? 10.749 3.931 1.423 1.00 96.12 97 ARG A CA 1
ATOM 766 C C . ARG A 1 97 ? 10.619 3.229 0.073 1.00 96.12 97 ARG A C 1
ATOM 768 O O . ARG A 1 97 ? 11.625 2.873 -0.534 1.00 96.12 97 ARG A O 1
ATOM 775 N N . PHE A 1 98 ? 9.391 3.051 -0.404 1.00 97.50 98 PHE A N 1
ATOM 776 C CA . PHE A 1 98 ? 9.078 2.336 -1.634 1.00 97.50 98 PHE A CA 1
ATOM 777 C C . PHE A 1 98 ? 8.783 3.273 -2.818 1.00 97.50 98 PHE A C 1
ATOM 779 O O . PHE A 1 98 ? 8.540 2.788 -3.921 1.00 97.50 98 PHE A O 1
ATOM 786 N N . ASN A 1 99 ? 8.881 4.599 -2.634 1.00 97.50 99 ASN A N 1
ATOM 787 C CA . ASN A 1 99 ? 8.566 5.606 -3.661 1.00 97.50 99 ASN A CA 1
ATOM 788 C C . ASN A 1 99 ? 9.371 5.471 -4.958 1.00 97.50 99 ASN A C 1
ATOM 790 O O . ASN A 1 99 ? 8.901 5.859 -6.023 1.00 97.50 99 ASN A O 1
ATOM 794 N N . ASN A 1 100 ? 10.587 4.937 -4.864 1.00 95.88 100 ASN A N 1
ATOM 795 C CA . ASN A 1 100 ? 11.486 4.754 -6.004 1.00 95.88 100 ASN A CA 1
ATOM 796 C C . ASN A 1 100 ? 11.551 3.292 -6.474 1.00 95.88 100 ASN A C 1
ATOM 798 O O . ASN A 1 100 ? 12.450 2.928 -7.232 1.00 95.88 100 ASN A O 1
ATOM 802 N N . SER A 1 101 ? 10.639 2.433 -6.008 1.00 96.44 101 SER A N 1
ATOM 803 C CA . SER A 1 101 ? 10.588 1.043 -6.456 1.00 96.44 101 SER A CA 1
ATOM 804 C C . SER A 1 101 ? 10.277 0.966 -7.952 1.00 96.44 101 SER A C 1
ATOM 806 O O . SER A 1 101 ? 9.390 1.653 -8.459 1.00 96.44 101 SER A O 1
ATOM 808 N N . ARG A 1 102 ? 10.993 0.085 -8.657 1.00 95.44 102 ARG A N 1
ATOM 809 C CA . ARG A 1 102 ? 10.745 -0.254 -10.070 1.00 95.44 102 ARG A CA 1
ATOM 810 C C . ARG A 1 102 ? 9.892 -1.516 -10.238 1.00 95.44 102 ARG A C 1
ATOM 812 O O . ARG A 1 102 ? 9.624 -1.926 -11.363 1.00 95.44 102 ARG A O 1
ATOM 819 N N . SER A 1 103 ? 9.472 -2.145 -9.137 1.00 96.69 103 SER A N 1
ATOM 820 C CA . SER A 1 103 ? 8.530 -3.266 -9.183 1.00 96.69 103 SER A CA 1
ATOM 821 C C . SER A 1 103 ? 7.132 -2.760 -9.542 1.00 96.69 103 SER A C 1
ATOM 823 O O . SER A 1 103 ? 6.583 -1.907 -8.843 1.00 96.69 103 SER A O 1
ATOM 825 N N . ALA A 1 104 ? 6.535 -3.342 -10.586 1.00 96.81 104 ALA A N 1
ATOM 826 C CA . ALA A 1 104 ? 5.159 -3.046 -10.979 1.00 96.81 104 ALA A CA 1
ATOM 827 C C . ALA A 1 104 ? 4.161 -3.374 -9.857 1.00 96.81 104 ALA A C 1
ATOM 829 O O . ALA A 1 104 ? 3.251 -2.595 -9.602 1.00 96.81 104 ALA A O 1
ATOM 830 N N . ASN A 1 105 ? 4.364 -4.482 -9.130 1.00 97.50 105 ASN A N 1
ATOM 831 C CA . ASN A 1 105 ? 3.485 -4.855 -8.021 1.00 97.50 105 ASN A CA 1
ATOM 832 C C . ASN A 1 105 ? 3.550 -3.814 -6.900 1.00 97.50 105 ASN A C 1
ATOM 834 O O . ASN A 1 105 ? 2.518 -3.323 -6.449 1.00 97.50 105 ASN A O 1
ATOM 838 N N . VAL A 1 106 ? 4.764 -3.447 -6.471 1.00 98.19 106 VAL A N 1
ATOM 839 C CA . VAL A 1 106 ? 4.956 -2.451 -5.409 1.00 98.19 106 VAL A CA 1
ATOM 840 C C . VAL A 1 106 ? 4.339 -1.118 -5.814 1.00 98.19 106 VAL A C 1
ATOM 842 O O . VAL A 1 106 ? 3.613 -0.537 -5.016 1.00 98.19 106 VAL A O 1
ATOM 845 N N . GLN A 1 107 ? 4.569 -0.663 -7.047 1.00 98.25 107 GLN A N 1
ATOM 846 C CA . GLN A 1 107 ? 3.984 0.576 -7.558 1.00 98.25 107 GLN A CA 1
ATOM 847 C C . GLN A 1 107 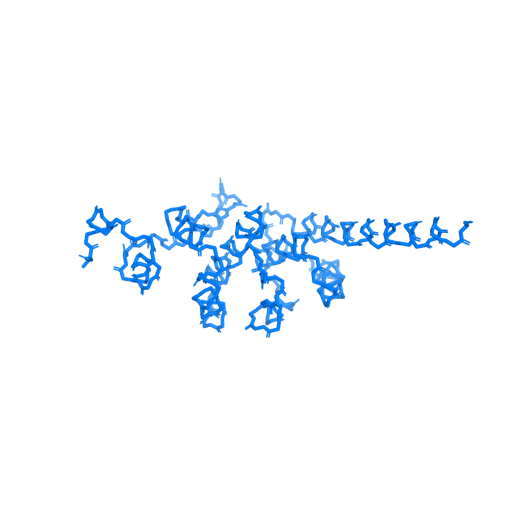? 2.450 0.553 -7.536 1.00 98.25 107 GLN A C 1
ATOM 849 O O . GLN A 1 107 ? 1.848 1.497 -7.032 1.00 98.25 107 GLN A O 1
ATOM 854 N N . THR A 1 108 ? 1.815 -0.523 -8.014 1.00 98.00 108 THR A N 1
ATOM 855 C CA . THR A 1 108 ? 0.349 -0.649 -8.017 1.00 98.00 108 THR A CA 1
ATOM 856 C C . THR A 1 108 ? -0.233 -0.609 -6.606 1.00 98.00 108 THR A C 1
ATOM 858 O O . THR A 1 108 ? -1.125 0.194 -6.340 1.00 98.00 108 THR A O 1
ATOM 861 N N . PHE A 1 109 ? 0.280 -1.421 -5.675 1.00 98.44 109 PHE A N 1
ATOM 862 C CA . PHE A 1 109 ? -0.253 -1.435 -4.306 1.00 98.44 109 PHE A CA 1
ATOM 863 C C . PHE A 1 109 ? 0.028 -0.124 -3.563 1.00 98.44 109 PHE A C 1
ATOM 865 O O . PHE A 1 109 ? -0.838 0.379 -2.851 1.00 98.44 109 PHE A O 1
ATOM 872 N N . LEU A 1 110 ? 1.210 0.465 -3.752 1.00 98.62 110 LEU A N 1
ATOM 873 C CA . LEU A 1 110 ? 1.568 1.743 -3.140 1.00 98.62 110 LEU A CA 1
ATOM 874 C C . LEU A 1 110 ? 0.681 2.883 -3.655 1.00 98.62 110 LEU A C 1
ATOM 876 O O . LEU A 1 110 ? 0.189 3.684 -2.859 1.00 98.62 110 LEU A O 1
ATOM 880 N N . ALA A 1 111 ? 0.427 2.923 -4.966 1.00 98.56 111 ALA A N 1
ATOM 881 C CA . ALA A 1 111 ? -0.476 3.893 -5.571 1.00 98.56 111 ALA A CA 1
ATOM 882 C C . ALA A 1 111 ? -1.913 3.745 -5.056 1.00 98.56 111 ALA A C 1
ATOM 884 O O . ALA A 1 111 ? -2.538 4.756 -4.735 1.00 98.56 111 ALA A O 1
ATOM 885 N N . GLY A 1 112 ? -2.401 2.511 -4.885 1.00 98.38 112 GLY A N 1
ATOM 886 C CA . GLY A 1 112 ? -3.706 2.238 -4.275 1.00 98.38 112 GLY A CA 1
ATOM 887 C C . GLY A 1 112 ? -3.824 2.809 -2.858 1.00 98.38 112 GLY A C 1
ATOM 888 O O . GLY A 1 112 ? -4.777 3.532 -2.552 1.00 98.38 112 GLY A O 1
ATOM 889 N N . VAL A 1 113 ? -2.804 2.597 -2.018 1.00 98.25 113 VAL A N 1
ATOM 890 C CA . VAL A 1 113 ? -2.759 3.169 -0.662 1.00 98.25 113 VAL A CA 1
ATOM 891 C C . VAL A 1 113 ? -2.755 4.699 -0.709 1.00 98.25 113 VAL A C 1
ATOM 893 O O . VAL A 1 113 ? -3.502 5.348 0.029 1.00 98.25 113 VAL A O 1
ATOM 896 N N . TYR A 1 114 ? -1.944 5.306 -1.577 1.00 98.44 114 TYR A N 1
ATOM 897 C CA . TYR A 1 114 ? -1.893 6.763 -1.730 1.00 98.44 114 TYR A CA 1
ATOM 898 C C . TYR A 1 114 ? -3.218 7.342 -2.210 1.00 98.44 114 TYR A C 1
ATOM 900 O O . TYR A 1 114 ? -3.706 8.305 -1.624 1.00 98.44 114 TYR A O 1
ATOM 908 N N . ARG A 1 115 ? -3.870 6.704 -3.181 1.00 98.25 115 ARG A N 1
ATOM 909 C CA . ARG A 1 115 ? -5.198 7.090 -3.661 1.00 98.25 115 ARG A CA 1
ATOM 910 C C . ARG A 1 115 ? -6.251 7.102 -2.554 1.00 98.25 115 ARG A C 1
ATOM 912 O O . ARG A 1 115 ? -7.066 8.015 -2.509 1.00 98.25 115 ARG A O 1
ATOM 919 N N . LYS A 1 116 ? -6.244 6.102 -1.667 1.00 97.50 116 LYS A N 1
ATOM 920 C CA . LYS A 1 116 ? -7.228 5.990 -0.574 1.00 97.50 116 LYS A CA 1
ATOM 921 C C . LYS A 1 116 ? -6.926 6.913 0.602 1.00 97.50 116 LYS A C 1
ATOM 923 O O . LYS A 1 116 ? -7.841 7.403 1.258 1.00 97.50 116 LYS A O 1
ATOM 928 N N . THR A 1 117 ? -5.646 7.121 0.903 1.00 96.69 117 THR A N 1
ATOM 929 C CA . THR A 1 117 ? -5.221 7.925 2.059 1.00 96.69 117 THR A CA 1
ATOM 930 C C . THR A 1 117 ? -5.111 9.410 1.754 1.00 96.69 117 THR A C 1
ATOM 932 O O . THR A 1 117 ? -5.207 10.211 2.682 1.00 96.69 117 THR A O 1
ATOM 935 N N . LEU A 1 118 ? -4.902 9.770 0.484 1.00 96.25 118 LEU A N 1
ATOM 936 C CA . LEU A 1 118 ? -4.728 11.141 0.007 1.00 96.25 118 LEU A CA 1
ATOM 937 C C . LEU A 1 118 ? -3.679 11.927 0.804 1.00 96.25 118 LEU A C 1
ATOM 939 O O . LEU A 1 118 ? -3.818 13.130 1.020 1.00 96.25 118 LEU A O 1
ATOM 943 N N . ASN A 1 119 ? -2.614 11.253 1.254 1.00 94.75 119 ASN A N 1
ATOM 944 C CA . ASN A 1 119 ? -1.504 11.939 1.904 1.00 94.75 119 ASN A CA 1
ATOM 945 C C . ASN A 1 119 ? -0.884 12.940 0.904 1.00 94.75 119 ASN A C 1
ATOM 947 O O . ASN A 1 119 ? -0.424 12.501 -0.153 1.00 94.75 119 ASN A O 1
ATOM 951 N N . PRO A 1 120 ? -0.852 14.252 1.196 1.00 93.19 120 PRO A N 1
ATOM 952 C CA . PRO A 1 120 ? -0.417 15.268 0.236 1.00 93.19 120 PRO A CA 1
ATOM 953 C C . PRO A 1 120 ? 1.023 15.062 -0.254 1.00 93.19 120 PRO A C 1
ATOM 955 O O . PRO A 1 120 ? 1.317 15.328 -1.419 1.00 93.19 120 PRO A O 1
ATOM 958 N N . ASP A 1 121 ? 1.896 14.504 0.587 1.00 95.62 121 ASP A N 1
ATOM 959 C CA . ASP A 1 121 ? 3.310 14.291 0.266 1.00 95.62 121 ASP A CA 1
ATOM 960 C C . ASP A 1 121 ? 3.528 13.154 -0.744 1.00 95.62 121 ASP A C 1
ATOM 962 O O . ASP A 1 121 ? 4.606 13.036 -1.326 1.00 95.62 121 ASP A O 1
ATOM 966 N N . ALA A 1 122 ? 2.504 12.335 -0.997 1.00 97.31 122 ALA A N 1
ATOM 967 C CA . ALA A 1 122 ? 2.564 11.231 -1.947 1.00 97.31 122 ALA A CA 1
ATOM 968 C C . ALA A 1 122 ? 2.267 11.634 -3.404 1.00 97.31 122 ALA A C 1
ATOM 970 O O . ALA A 1 122 ? 2.552 10.855 -4.316 1.00 97.31 122 ALA A O 1
ATOM 971 N N . PHE A 1 123 ? 1.769 12.851 -3.658 1.00 97.94 123 PHE A N 1
ATOM 972 C CA . PHE A 1 123 ? 1.462 13.294 -5.023 1.00 97.94 123 PHE A CA 1
ATOM 973 C C . PHE A 1 123 ? 2.708 13.359 -5.919 1.00 97.94 123 PHE A C 1
ATOM 975 O O . PHE A 1 123 ? 2.718 12.803 -7.017 1.00 97.94 123 PHE A O 1
ATOM 982 N N . ALA A 1 124 ? 3.784 14.000 -5.452 1.00 97.56 124 ALA A N 1
ATOM 983 C CA . ALA A 1 124 ? 5.012 14.115 -6.240 1.00 97.56 124 ALA A CA 1
ATOM 984 C C . ALA A 1 124 ? 5.677 12.743 -6.508 1.00 97.56 124 ALA A C 1
ATOM 986 O O . ALA A 1 124 ? 6.067 12.495 -7.652 1.00 97.56 124 ALA A O 1
ATOM 987 N N . PRO A 1 125 ? 5.751 11.813 -5.531 1.00 98.19 125 PRO A N 1
ATOM 988 C CA . PRO A 1 125 ? 6.139 10.427 -5.785 1.00 98.19 125 PRO A CA 1
ATOM 989 C C . PRO A 1 125 ? 5.323 9.719 -6.869 1.00 98.19 125 PRO A C 1
ATOM 991 O O . PRO A 1 125 ? 5.924 9.083 -7.730 1.00 98.19 125 PRO A O 1
ATOM 994 N N . LEU A 1 126 ? 3.990 9.850 -6.877 1.00 98.62 126 LEU A N 1
ATOM 995 C CA . LEU A 1 126 ? 3.141 9.247 -7.915 1.00 98.62 126 LEU A CA 1
ATOM 996 C C . LEU A 1 126 ? 3.498 9.765 -9.314 1.00 98.62 126 LEU A C 1
ATOM 998 O O . LEU A 1 126 ? 3.667 8.980 -10.247 1.00 98.62 126 LEU A O 1
ATOM 1002 N N . VAL A 1 127 ? 3.672 11.083 -9.456 1.00 98.44 127 VAL A N 1
ATOM 1003 C CA . VAL A 1 127 ? 4.097 11.695 -10.725 1.00 98.44 127 VAL A CA 1
ATOM 1004 C C . VAL A 1 127 ? 5.478 11.183 -11.136 1.00 98.44 127 VAL A C 1
ATOM 1006 O O . VAL A 1 127 ? 5.681 10.819 -12.293 1.00 98.44 127 VAL A O 1
ATOM 1009 N N . ASN A 1 128 ? 6.425 11.102 -10.199 1.00 98.25 128 ASN A N 1
ATOM 1010 C CA . ASN A 1 128 ? 7.761 10.578 -10.472 1.00 98.25 128 ASN A CA 1
ATOM 1011 C C . ASN A 1 128 ? 7.723 9.105 -10.922 1.00 98.25 128 ASN A C 1
ATOM 1013 O O . ASN A 1 128 ? 8.390 8.765 -11.897 1.00 98.25 128 ASN A O 1
ATOM 1017 N N . MET A 1 129 ? 6.915 8.247 -10.286 1.00 98.19 129 MET A N 1
ATOM 1018 C CA . MET A 1 129 ? 6.726 6.854 -10.722 1.00 98.19 129 MET A CA 1
ATOM 1019 C C . MET A 1 129 ? 6.229 6.782 -12.168 1.00 98.19 129 MET A C 1
ATOM 1021 O O . MET A 1 129 ? 6.822 6.069 -12.978 1.00 98.19 129 MET A O 1
ATOM 1025 N N . LEU A 1 130 ? 5.198 7.562 -12.511 1.00 98.25 130 LEU A N 1
ATOM 1026 C CA . LEU A 1 130 ? 4.657 7.616 -13.870 1.00 98.25 130 LEU A CA 1
ATOM 1027 C C . LEU A 1 130 ? 5.722 8.063 -14.883 1.00 98.25 130 LEU A C 1
ATOM 1029 O O . LEU A 1 130 ? 5.919 7.413 -15.908 1.00 98.25 130 LEU A O 1
ATOM 1033 N N . MET A 1 131 ? 6.460 9.135 -14.582 1.00 97.88 131 MET A N 1
ATOM 1034 C CA . MET A 1 131 ? 7.515 9.649 -15.464 1.00 97.88 131 MET A CA 1
ATOM 1035 C C . MET A 1 131 ? 8.643 8.635 -15.677 1.00 97.88 131 MET A C 1
ATOM 1037 O O . MET A 1 131 ? 9.137 8.476 -16.795 1.00 97.88 131 MET A O 1
ATOM 1041 N N . GLN A 1 132 ? 9.041 7.917 -14.625 1.00 97.25 132 GLN A N 1
ATOM 1042 C CA . GLN A 1 132 ? 10.035 6.853 -14.745 1.00 97.25 132 GLN A CA 1
ATOM 1043 C C . GLN A 1 132 ? 9.518 5.683 -15.587 1.00 97.25 132 GLN A C 1
ATOM 1045 O O . GLN A 1 132 ? 10.277 5.144 -16.387 1.00 97.25 132 GLN A O 1
ATOM 1050 N N . ASN A 1 133 ? 8.243 5.312 -15.449 1.00 97.56 133 ASN A N 1
ATOM 1051 C CA . ASN A 1 133 ? 7.622 4.257 -16.251 1.00 97.56 133 ASN A CA 1
ATOM 1052 C C . ASN A 1 133 ? 7.482 4.641 -17.731 1.00 97.56 133 ASN A C 1
ATOM 1054 O O . ASN A 1 133 ? 7.633 3.783 -18.593 1.00 97.56 133 ASN A O 1
ATOM 1058 N N . ILE A 1 134 ? 7.253 5.919 -18.048 1.00 95.56 134 ILE A N 1
ATOM 1059 C CA . ILE A 1 134 ? 7.268 6.414 -19.435 1.00 95.56 134 ILE A CA 1
ATOM 1060 C C . ILE A 1 134 ? 8.672 6.287 -20.036 1.00 95.56 134 ILE A C 1
ATOM 1062 O O . ILE A 1 134 ? 8.827 5.849 -21.174 1.00 95.56 134 ILE A O 1
ATOM 1066 N N . LYS A 1 135 ? 9.704 6.672 -19.274 1.00 96.12 135 LYS A N 1
ATOM 1067 C CA . LYS A 1 135 ? 11.100 6.592 -19.725 1.00 96.12 135 LYS A CA 1
ATOM 1068 C C . LYS A 1 135 ? 11.568 5.145 -19.890 1.00 96.12 135 LYS A C 1
ATOM 1070 O O . LYS A 1 135 ? 12.303 4.836 -20.823 1.00 96.12 135 LYS A O 1
ATOM 1075 N N . GLU A 1 136 ? 11.174 4.281 -18.965 1.00 95.38 136 GLU A N 1
ATOM 1076 C CA . GLU A 1 136 ? 11.519 2.867 -18.949 1.00 95.38 136 GLU A CA 1
ATOM 1077 C C . 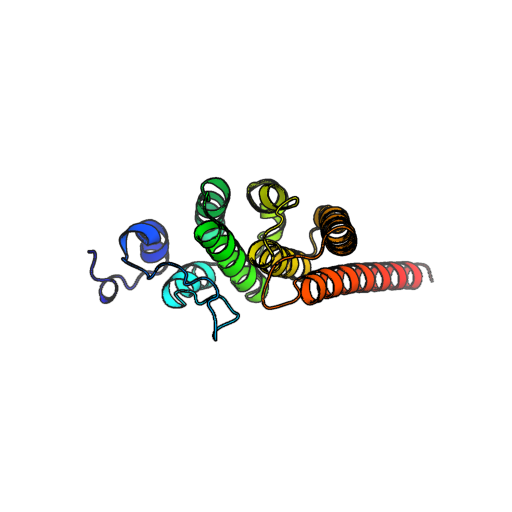GLU A 1 136 ? 10.279 2.059 -18.538 1.00 95.38 136 GLU A C 1
ATOM 1079 O O . GLU A 1 136 ? 9.951 1.997 -17.349 1.00 95.38 136 GLU A O 1
ATOM 1084 N N . PRO A 1 137 ? 9.576 1.439 -19.499 1.00 94.06 137 PRO A N 1
ATOM 1085 C CA . PRO A 1 137 ? 8.371 0.677 -19.204 1.00 94.06 137 PRO A CA 1
ATOM 1086 C C . PRO A 1 137 ? 8.622 -0.479 -18.222 1.00 94.06 137 PRO A C 1
ATOM 1088 O O . PRO A 1 137 ? 9.612 -1.209 -18.362 1.00 94.06 137 PRO A O 1
ATOM 1091 N N . PRO A 1 138 ? 7.738 -0.679 -17.229 1.00 92.00 138 PRO A N 1
ATOM 1092 C CA . PRO A 1 138 ? 7.862 -1.768 -16.271 1.00 92.00 138 PRO A CA 1
AT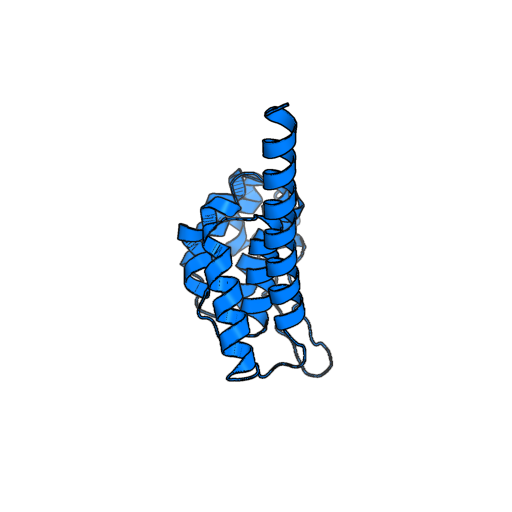OM 1093 C C . PRO A 1 138 ? 7.702 -3.127 -16.963 1.00 92.00 138 PRO A C 1
ATOM 1095 O O . PRO A 1 138 ? 6.841 -3.326 -17.818 1.00 92.00 138 PRO A O 1
ATOM 1098 N N . LYS A 1 139 ? 8.529 -4.098 -16.566 1.00 87.69 139 LYS A N 1
ATOM 1099 C CA . LYS A 1 139 ? 8.473 -5.471 -17.087 1.00 87.69 139 LYS A CA 1
ATOM 1100 C C . LYS A 1 139 ? 7.491 -6.301 -16.262 1.00 87.69 139 LYS A C 1
ATOM 1102 O O . LYS A 1 139 ? 7.893 -6.983 -15.323 1.00 87.69 139 LYS A O 1
ATOM 1107 N N . ALA A 1 140 ? 6.210 -6.231 -16.606 1.00 88.00 140 ALA A N 1
ATOM 1108 C CA . ALA A 1 140 ? 5.145 -6.997 -15.966 1.00 88.00 140 ALA A CA 1
ATOM 1109 C C . ALA A 1 140 ? 4.069 -7.412 -16.981 1.00 88.00 140 ALA A C 1
ATOM 1111 O O . ALA A 1 140 ? 4.012 -6.896 -18.092 1.00 88.00 140 ALA A O 1
ATOM 1112 N N . ASN A 1 141 ? 3.205 -8.352 -16.589 1.00 87.25 141 ASN A N 1
ATOM 1113 C CA . ASN A 1 141 ? 2.067 -8.795 -17.407 1.00 87.25 141 ASN A CA 1
ATOM 1114 C C . ASN A 1 141 ? 0.833 -7.876 -17.265 1.00 87.25 141 ASN A C 1
ATOM 1116 O O . ASN A 1 141 ? -0.251 -8.241 -17.711 1.00 87.25 141 ASN A O 1
ATOM 1120 N N . PHE A 1 142 ? 0.983 -6.735 -16.591 1.00 90.31 142 PHE A N 1
ATOM 1121 C CA . PHE A 1 142 ? -0.035 -5.711 -16.365 1.00 90.31 142 PHE A CA 1
ATOM 1122 C C . PHE A 1 142 ? 0.645 -4.334 -16.329 1.00 90.31 142 PHE A C 1
ATOM 1124 O O . PHE A 1 142 ? 1.854 -4.258 -16.090 1.00 90.31 142 PHE A O 1
ATOM 1131 N N . ASP A 1 143 ? -0.118 -3.261 -16.549 1.00 92.69 143 ASP A N 1
ATOM 1132 C CA . ASP A 1 143 ? 0.404 -1.893 -16.521 1.00 92.69 143 ASP A CA 1
ATOM 1133 C C . ASP A 1 143 ? 0.145 -1.227 -15.153 1.00 92.69 143 ASP A C 1
ATOM 1135 O O . ASP A 1 143 ? -1.003 -0.911 -14.831 1.00 92.69 143 ASP A O 1
ATOM 1139 N N . PRO A 1 144 ? 1.177 -0.978 -14.321 1.00 96.12 144 PRO A N 1
ATOM 1140 C CA . PRO A 1 144 ? 0.991 -0.285 -13.048 1.00 96.12 144 PRO A CA 1
ATOM 1141 C C . PRO A 1 144 ? 0.573 1.185 -13.221 1.00 96.12 144 PRO A C 1
ATOM 1143 O O . PRO A 1 144 ? 0.077 1.788 -12.267 1.00 96.12 144 PRO A O 1
ATOM 1146 N N . ASN A 1 145 ? 0.736 1.771 -14.415 1.00 97.56 145 ASN A N 1
ATOM 1147 C CA . ASN A 1 145 ? 0.350 3.154 -14.686 1.00 97.56 145 ASN A CA 1
ATOM 1148 C C . ASN A 1 145 ? -1.163 3.379 -14.602 1.00 97.56 145 ASN A C 1
ATOM 1150 O O . ASN A 1 145 ? -1.571 4.516 -14.371 1.00 97.56 145 ASN A O 1
ATOM 1154 N N . GLU A 1 146 ? -1.990 2.336 -14.737 1.00 96.75 146 GLU A N 1
ATOM 1155 C CA . GLU A 1 146 ? -3.442 2.453 -14.553 1.00 96.75 146 GLU A CA 1
ATOM 1156 C C . GLU A 1 146 ? -3.785 2.904 -13.125 1.00 96.75 146 GLU A C 1
ATOM 1158 O O . GLU A 1 146 ? -4.519 3.878 -12.937 1.00 96.75 146 GLU A O 1
ATOM 1163 N N . GLU A 1 147 ? -3.194 2.265 -12.109 1.00 97.94 147 GLU A N 1
ATOM 1164 C CA . GLU A 1 147 ? -3.438 2.640 -10.711 1.00 97.94 147 GLU A CA 1
ATOM 1165 C C . GLU A 1 147 ? -2.695 3.928 -10.332 1.00 97.94 147 GLU A C 1
ATOM 1167 O O . GLU A 1 147 ? -3.264 4.779 -9.649 1.00 97.94 147 GLU A O 1
ATOM 1172 N N . ILE A 1 148 ? -1.462 4.135 -10.820 1.00 98.62 148 ILE A N 1
ATOM 1173 C CA . ILE A 1 148 ? -0.716 5.389 -10.586 1.00 98.62 148 ILE A CA 1
ATOM 1174 C C . ILE A 1 148 ? -1.487 6.587 -11.159 1.00 98.62 148 ILE A C 1
ATOM 1176 O O . ILE A 1 148 ? -1.694 7.588 -10.470 1.00 98.62 148 ILE A O 1
ATOM 1180 N N . GLY A 1 149 ? -1.939 6.491 -12.411 1.00 98.25 149 GLY A N 1
ATOM 1181 C CA . GLY A 1 149 ? -2.732 7.525 -13.069 1.00 98.25 149 GLY A CA 1
ATOM 1182 C C . GLY A 1 149 ? -4.075 7.737 -12.373 1.00 98.25 149 GLY A C 1
ATOM 1183 O O . GLY A 1 149 ? -4.454 8.878 -12.107 1.00 98.25 149 GLY A O 1
ATOM 1184 N N . GLY A 1 150 ? -4.757 6.651 -11.995 1.00 98.38 150 GLY A N 1
ATOM 1185 C CA . GLY A 1 150 ? -5.984 6.704 -11.199 1.00 98.38 150 GLY A CA 1
ATOM 1186 C C . GLY A 1 150 ? -5.799 7.435 -9.867 1.00 98.38 150 GLY A C 1
ATOM 1187 O O . GLY A 1 150 ? -6.640 8.258 -9.497 1.00 98.38 150 GLY A O 1
ATOM 1188 N N . ALA A 1 151 ? -4.678 7.205 -9.179 1.00 98.56 151 ALA A N 1
ATOM 1189 C CA . ALA A 1 151 ? -4.316 7.925 -7.966 1.00 98.56 151 ALA A CA 1
ATOM 1190 C C . ALA A 1 151 ? -4.104 9.423 -8.241 1.00 98.56 151 ALA A C 1
ATOM 1192 O O . ALA A 1 151 ? -4.740 10.253 -7.598 1.00 98.56 151 ALA A O 1
ATOM 1193 N N . ILE A 1 152 ? -3.292 9.795 -9.235 1.00 98.69 152 ILE A N 1
ATOM 1194 C CA . ILE A 1 152 ? -3.040 11.206 -9.600 1.00 98.69 152 ILE A CA 1
ATOM 1195 C C . ILE A 1 152 ? -4.343 11.948 -9.933 1.00 98.69 152 ILE A C 1
ATOM 1197 O O . ILE A 1 152 ? -4.542 13.092 -9.506 1.00 98.69 152 ILE A O 1
ATOM 1201 N N . LEU A 1 153 ? -5.243 11.307 -10.682 1.00 98.50 153 LEU A N 1
ATOM 1202 C CA . LEU A 1 153 ? -6.547 11.874 -11.025 1.00 98.50 153 LEU A CA 1
ATOM 1203 C C . LEU A 1 153 ? -7.413 12.090 -9.782 1.00 98.50 153 LEU A C 1
ATOM 1205 O O . LEU A 1 153 ? -8.072 13.123 -9.676 1.00 98.50 153 LEU A O 1
ATOM 1209 N N . GLU A 1 154 ? -7.383 11.162 -8.828 1.00 98.31 154 GLU A N 1
ATOM 1210 C CA . GLU A 1 154 ? -8.101 11.293 -7.561 1.00 98.31 154 GLU A CA 1
ATOM 1211 C C . GLU A 1 154 ? -7.571 12.474 -6.728 1.00 98.31 154 GLU A C 1
ATOM 1213 O O . GLU A 1 154 ? -8.357 13.323 -6.312 1.00 98.31 154 GLU A O 1
ATOM 1218 N N . TYR A 1 155 ? -6.250 12.615 -6.578 1.00 98.00 155 TYR A N 1
ATOM 1219 C CA . TYR A 1 155 ? -5.643 13.777 -5.907 1.00 98.00 155 TYR A CA 1
ATOM 1220 C C . TYR A 1 155 ? -6.056 15.097 -6.561 1.00 98.00 155 TYR A C 1
ATOM 1222 O O . TYR A 1 155 ? -6.449 16.053 -5.889 1.00 98.00 155 TYR A O 1
ATOM 1230 N N . THR A 1 156 ? -5.997 15.135 -7.891 1.00 97.44 156 THR A N 1
ATOM 1231 C CA . THR A 1 156 ? -6.382 16.306 -8.681 1.00 97.44 156 THR A CA 1
ATOM 1232 C C . THR A 1 156 ? -7.860 16.643 -8.465 1.00 97.44 156 THR A C 1
ATOM 1234 O O . THR A 1 156 ? -8.219 17.802 -8.246 1.00 97.44 156 THR A O 1
ATOM 1237 N N . ARG A 1 157 ? -8.732 15.628 -8.468 1.00 97.25 157 ARG A N 1
ATOM 1238 C CA . ARG A 1 157 ? -10.170 15.770 -8.219 1.00 97.25 157 ARG A CA 1
ATOM 1239 C C . ARG A 1 157 ? -10.454 16.374 -6.847 1.00 97.25 157 ARG A C 1
ATOM 1241 O O . ARG A 1 157 ? -11.288 17.277 -6.758 1.00 97.25 157 ARG A O 1
ATOM 1248 N N . GLU A 1 158 ? -9.791 15.894 -5.798 1.00 96.50 158 GLU A N 1
ATOM 1249 C CA . GLU A 1 158 ? -9.988 16.409 -4.440 1.00 96.50 158 GLU A CA 1
ATOM 1250 C C . GLU A 1 158 ? -9.482 17.852 -4.303 1.00 96.50 158 GLU A C 1
ATOM 1252 O O . GLU A 1 158 ? -10.223 18.708 -3.817 1.00 96.50 158 GLU A O 1
ATOM 1257 N N . ALA A 1 159 ? -8.325 18.185 -4.884 1.00 94.00 159 ALA A N 1
ATOM 1258 C CA . ALA A 1 159 ? -7.837 19.567 -4.930 1.00 94.00 159 ALA A CA 1
ATOM 1259 C C . ALA A 1 159 ? -8.832 20.529 -5.622 1.00 94.00 159 ALA A C 1
ATOM 1261 O O . ALA A 1 159 ? -9.073 21.646 -5.152 1.00 94.00 159 ALA A O 1
ATOM 1262 N N . PHE A 1 160 ? -9.475 20.094 -6.714 1.00 94.38 160 PHE A N 1
ATOM 1263 C CA . PHE A 1 160 ? -10.526 20.869 -7.389 1.00 94.38 160 PHE A CA 1
ATOM 1264 C C . PHE A 1 160 ? -11.830 20.994 -6.587 1.00 94.38 160 PHE A C 1
ATOM 1266 O O . PHE A 1 160 ? -12.587 21.952 -6.778 1.00 94.38 160 PHE A O 1
ATOM 1273 N N . LYS A 1 161 ? -12.164 20.021 -5.734 1.00 94.50 161 LYS A N 1
ATOM 1274 C CA . LYS A 1 161 ? -13.326 20.129 -4.839 1.00 94.50 161 LYS A CA 1
ATOM 1275 C C . LYS A 1 161 ? -13.055 21.145 -3.733 1.00 94.50 161 LYS A C 1
ATOM 1277 O O . LYS A 1 161 ? -13.908 21.998 -3.477 1.00 94.50 161 LYS A O 1
ATOM 1282 N N . ASP A 1 162 ? -11.867 21.099 -3.141 1.00 90.94 162 ASP A N 1
ATOM 1283 C CA . ASP A 1 162 ? -11.471 22.007 -2.066 1.00 90.94 162 ASP A CA 1
ATOM 1284 C C . ASP A 1 162 ? -11.405 23.463 -2.536 1.00 90.94 162 ASP A C 1
ATOM 1286 O O . ASP A 1 162 ? -11.944 24.356 -1.873 1.00 90.94 162 ASP A O 1
ATOM 1290 N N . SER A 1 163 ? -10.846 23.717 -3.724 1.00 90.25 163 SER A N 1
ATOM 1291 C CA . SER A 1 163 ? -10.801 25.067 -4.302 1.00 90.25 163 SER A CA 1
ATOM 1292 C C . SER A 1 163 ? -12.201 25.655 -4.535 1.00 90.25 163 SER A C 1
ATOM 1294 O O . SER A 1 163 ? -12.464 26.802 -4.164 1.00 90.25 163 SER A O 1
ATOM 1296 N N . ARG A 1 164 ? -13.148 24.861 -5.057 1.00 90.06 164 ARG A N 1
ATOM 1297 C CA . ARG A 1 164 ? -14.550 25.284 -5.249 1.00 90.06 164 ARG A CA 1
ATOM 1298 C C . ARG A 1 164 ? -15.269 25.569 -3.933 1.00 90.06 164 ARG A C 1
ATOM 1300 O O . ARG A 1 164 ? -16.003 26.557 -3.833 1.00 90.06 164 ARG A O 1
ATOM 1307 N N . LYS A 1 165 ? -15.046 24.739 -2.912 1.00 87.25 165 LYS A N 1
ATOM 1308 C CA . LYS A 1 165 ? -15.639 24.922 -1.579 1.00 87.25 165 LYS A CA 1
ATOM 1309 C C . LYS A 1 165 ? -15.158 26.216 -0.922 1.00 87.25 165 LYS A C 1
ATOM 1311 O O . LYS A 1 165 ? -15.952 26.914 -0.297 1.00 87.25 165 LYS A O 1
ATOM 1316 N N . ASN A 1 166 ? -13.884 26.560 -1.102 1.00 80.19 166 ASN A N 1
ATOM 1317 C CA . ASN A 1 166 ? -13.302 27.789 -0.568 1.00 80.19 166 ASN A CA 1
ATOM 1318 C C . ASN A 1 166 ? -13.803 29.045 -1.292 1.00 80.19 166 ASN A C 1
ATOM 1320 O O . ASN A 1 166 ? -14.055 30.054 -0.639 1.00 80.19 166 ASN A O 1
ATOM 1324 N N . ASN A 1 167 ? -14.014 28.980 -2.609 1.00 77.00 167 ASN A N 1
ATOM 1325 C CA . ASN A 1 167 ? -14.585 30.096 -3.370 1.00 77.00 167 ASN A CA 1
ATOM 1326 C C . ASN A 1 167 ? -16.061 30.351 -3.024 1.00 77.00 167 ASN A C 1
ATOM 1328 O O . ASN A 1 167 ? -16.480 31.500 -2.970 1.00 77.00 167 ASN A O 1
ATOM 1332 N N . SER A 1 168 ? -16.827 29.299 -2.716 1.00 73.31 168 SER A N 1
ATOM 1333 C CA . SER A 1 168 ? -18.253 29.415 -2.361 1.00 73.31 168 SER A CA 1
ATOM 1334 C C . SER A 1 168 ? -18.500 30.010 -0.967 1.00 73.31 168 SER A C 1
ATOM 1336 O O . SER A 1 168 ? -19.596 30.472 -0.695 1.00 73.31 168 SER A O 1
ATOM 1338 N N . LYS A 1 169 ? -17.502 29.990 -0.071 1.00 69.81 169 LYS A N 1
ATOM 1339 C CA . LYS A 1 169 ? -17.582 30.582 1.281 1.00 69.81 169 LYS A CA 1
ATOM 1340 C C . LYS A 1 169 ? -17.208 32.069 1.332 1.00 69.81 169 LYS A C 1
ATOM 1342 O O . LYS A 1 169 ? -17.275 32.666 2.401 1.00 69.81 169 LYS A O 1
ATOM 1347 N N . LYS A 1 170 ? -16.719 32.631 0.223 1.00 63.69 170 LYS A N 1
ATOM 1348 C CA . LYS A 1 170 ? -16.295 34.038 0.116 1.00 63.69 170 LYS A CA 1
ATOM 1349 C C . LYS A 1 170 ? -17.395 34.959 -0.436 1.00 63.69 170 LYS A C 1
ATOM 1351 O O . LYS A 1 170 ? -17.116 36.133 -0.659 1.00 63.69 170 LYS A O 1
ATOM 1356 N N . ILE A 1 171 ? -18.593 34.423 -0.673 1.00 52.78 171 ILE A N 1
ATOM 1357 C CA . ILE A 1 171 ? -19.799 35.115 -1.151 1.00 52.78 171 ILE A CA 1
ATOM 1358 C C . ILE A 1 171 ? -20.811 35.097 -0.008 1.00 52.78 171 ILE A C 1
ATOM 1360 O O . ILE A 1 171 ? -21.472 36.134 0.199 1.00 52.78 171 ILE A O 1
#

Secondary structure (DSSP, 8-state):
---GGG---HHHHHHTGGGS-PPPPB--BTTB-S-B--HHHHHHHHHHGGGGHHHHHHHHHH--SHHHHHHHHHHHHHHHHTT-TTGGGHHHHTGGGGTT---HHHHHHHHHHHHHH--GGGHHHHHHHHHHHHHS---SSS-THHHHHHHHHHHHHHHHHHHHHHHHT--

Radius of gyration: 17.57 Å; chains: 1; bounding box: 33×59×41 Å

Foldseek 3Di:
DPDLVPDPDLLVCLVCVVVNPFDFKDAADVVRQDIDGRVVSLCSLQVCFPSNVVVLLVQQQPDDDPSSNLRSLQSLLSSLVSVRPCSLVCCVRGLVVCLPPLALSNLLSSLSNCLSSVNVVCLVSLVVNLVVCVVPPRPGPDHSNVSSVVSNVSNVVVVVVVVVVVVVVVD

Sequence (171 aa):
MVQVDKITNNLAKLYLVDSMGYKKPQMPVKGRPYCVFDNNKVDVFVKNRERAIPKLTDMLVNAKTEDEIVEGLFIADQMAEAKVKGIGNLYYQGFSRFNNSRSANVQTFLAGVYRKTLNPDAFAPLVNMLMQNIKEPPKANFDPNEEIGGAILEYTREAFKDSRKNNSKKI